Protein AF-A0A537GKS9-F1 (afdb_monomer)

Structure (mmCIF, N/CA/C/O backbone):
data_AF-A0A537GKS9-F1
#
_entry.id   AF-A0A537GKS9-F1
#
loop_
_atom_site.group_PDB
_atom_site.id
_atom_site.type_symbol
_atom_site.label_atom_id
_atom_site.label_alt_id
_atom_site.label_comp_id
_atom_site.label_asym_id
_atom_site.label_entity_id
_atom_site.label_seq_id
_atom_site.pdbx_PDB_ins_code
_atom_site.Cartn_x
_atom_site.Cartn_y
_atom_site.Cartn_z
_atom_site.occupancy
_atom_site.B_iso_or_equiv
_atom_site.auth_seq_id
_atom_site.auth_comp_id
_atom_site.auth_asym_id
_atom_site.auth_atom_id
_atom_site.pdbx_PDB_model_num
ATOM 1 N N . MET A 1 1 ? -0.050 11.194 5.364 1.00 71.31 1 MET A N 1
ATOM 2 C CA . MET A 1 1 ? 0.045 10.636 3.995 1.00 71.31 1 MET A CA 1
ATOM 3 C C . MET A 1 1 ? -0.849 9.410 3.824 1.00 71.31 1 MET A C 1
ATOM 5 O O . MET A 1 1 ? -1.676 9.419 2.926 1.00 71.31 1 MET A O 1
ATOM 9 N N . LEU A 1 2 ? -0.755 8.409 4.708 1.00 76.44 2 LEU A N 1
ATOM 10 C CA . LEU A 1 2 ? -1.527 7.162 4.614 1.00 76.44 2 LEU A CA 1
ATOM 11 C C . LEU A 1 2 ? -3.056 7.370 4.532 1.00 76.44 2 LEU A C 1
ATOM 13 O O . LEU A 1 2 ? -3.696 6.829 3.643 1.00 76.44 2 LEU A O 1
ATOM 17 N N . SER A 1 3 ? -3.635 8.266 5.338 1.00 83.12 3 SER A N 1
ATOM 18 C CA . SER A 1 3 ? -5.080 8.568 5.300 1.00 83.12 3 SER A CA 1
ATOM 19 C C . SER A 1 3 ? -5.578 9.049 3.929 1.00 83.12 3 SER A C 1
ATOM 21 O O . SER A 1 3 ? -6.712 8.774 3.547 1.00 83.12 3 SER A O 1
ATOM 23 N N . ARG A 1 4 ? -4.726 9.747 3.163 1.00 87.12 4 ARG A N 1
ATOM 24 C CA . ARG A 1 4 ? -5.060 10.207 1.808 1.00 87.12 4 ARG A CA 1
ATOM 25 C C . ARG A 1 4 ? -5.068 9.044 0.811 1.00 87.12 4 ARG A C 1
ATOM 27 O O . ARG A 1 4 ? -5.913 9.028 -0.073 1.00 87.12 4 ARG A O 1
ATOM 34 N N . LEU A 1 5 ? -4.171 8.070 0.982 1.00 86.06 5 LEU A N 1
ATOM 35 C CA . LEU A 1 5 ? -4.158 6.837 0.189 1.00 86.06 5 LEU A CA 1
ATOM 36 C C . LEU A 1 5 ? -5.400 5.987 0.460 1.00 86.06 5 LEU A C 1
ATOM 38 O O . LEU A 1 5 ? -6.036 5.548 -0.489 1.00 86.06 5 LEU A O 1
ATOM 42 N N . HIS A 1 6 ? -5.800 5.832 1.724 1.00 87.06 6 HIS A N 1
ATOM 43 C CA . HIS A 1 6 ? -7.002 5.066 2.078 1.00 87.06 6 HIS A CA 1
ATOM 44 C C . HIS A 1 6 ? -8.253 5.665 1.420 1.00 87.06 6 HIS A C 1
ATOM 46 O O . HIS A 1 6 ? -9.059 4.946 0.832 1.00 87.06 6 HIS A O 1
ATOM 52 N N . ALA A 1 7 ? -8.387 6.996 1.462 1.00 89.62 7 ALA A N 1
ATOM 53 C CA . ALA A 1 7 ? -9.486 7.693 0.800 1.00 89.62 7 ALA A CA 1
ATOM 54 C C . ALA A 1 7 ? -9.483 7.469 -0.722 1.00 89.62 7 ALA A C 1
ATOM 56 O O . ALA A 1 7 ? -10.539 7.228 -1.301 1.00 89.62 7 ALA A O 1
ATOM 57 N N . LEU A 1 8 ? -8.308 7.507 -1.359 1.00 90.12 8 LEU A N 1
ATOM 58 C CA . LEU A 1 8 ? -8.171 7.303 -2.802 1.00 90.12 8 LEU A CA 1
ATOM 59 C C . LEU A 1 8 ? -8.530 5.867 -3.216 1.00 90.12 8 LEU A C 1
ATOM 61 O O . LEU A 1 8 ? -9.278 5.666 -4.172 1.00 90.12 8 LEU A O 1
ATOM 65 N N . ILE A 1 9 ? -8.031 4.874 -2.473 1.00 88.69 9 ILE A N 1
ATOM 66 C CA . ILE A 1 9 ? -8.287 3.453 -2.736 1.00 88.69 9 ILE A CA 1
ATOM 67 C C . ILE A 1 9 ? -9.784 3.172 -2.611 1.00 88.69 9 ILE A C 1
ATOM 69 O O . ILE A 1 9 ? -10.379 2.626 -3.532 1.00 88.69 9 ILE A O 1
ATOM 73 N N . LYS A 1 10 ? -10.420 3.645 -1.535 1.00 88.69 10 LYS A N 1
ATOM 74 C CA . LYS A 1 10 ? -11.861 3.466 -1.317 1.00 88.69 10 LYS A CA 1
ATOM 75 C C . LYS A 1 10 ? -12.734 4.227 -2.320 1.00 88.69 10 LYS A C 1
ATOM 77 O O . LYS A 1 10 ? -13.835 3.785 -2.628 1.00 88.69 10 LYS A O 1
ATOM 82 N N . GLN A 1 11 ? -12.271 5.374 -2.818 1.00 92.06 11 GLN A N 1
ATOM 83 C CA . GLN A 1 11 ? -12.969 6.111 -3.875 1.00 92.06 11 GLN A CA 1
ATOM 84 C C . GLN A 1 11 ? -12.913 5.367 -5.213 1.00 92.06 11 GLN A C 1
ATOM 86 O O . GLN A 1 11 ? -13.887 5.386 -5.960 1.00 92.06 11 GLN A O 1
ATOM 91 N N . THR A 1 12 ? -11.780 4.730 -5.509 1.00 89.81 12 THR A N 1
ATOM 92 C CA . THR A 1 12 ? -11.574 3.992 -6.763 1.00 89.81 12 THR A CA 1
ATOM 93 C C . THR A 1 12 ? -12.295 2.650 -6.734 1.00 89.81 12 THR A C 1
ATOM 95 O O . THR A 1 12 ? -12.912 2.251 -7.718 1.00 89.81 12 THR A O 1
ATOM 98 N N . ASP A 1 13 ? -12.253 1.977 -5.589 1.00 88.62 13 ASP A N 1
ATOM 99 C CA . ASP A 1 13 ? -12.888 0.691 -5.366 1.00 88.62 13 ASP A CA 1
ATOM 100 C C . ASP A 1 13 ? -13.682 0.707 -4.050 1.00 88.62 13 ASP A C 1
ATOM 102 O O . ASP A 1 13 ? -13.134 0.451 -2.974 1.00 88.62 13 ASP A O 1
ATOM 106 N N . PRO A 1 14 ? -14.993 0.995 -4.106 1.00 89.44 14 PRO A N 1
ATOM 107 C CA . PRO A 1 14 ? -15.836 1.066 -2.915 1.00 89.44 14 PRO A CA 1
ATOM 108 C C . PRO A 1 14 ? -15.989 -0.265 -2.173 1.00 89.44 14 PRO A C 1
ATOM 110 O O . PRO A 1 14 ? -16.421 -0.263 -1.018 1.00 89.44 14 PRO A O 1
ATOM 113 N N . LYS A 1 15 ? -15.688 -1.391 -2.833 1.00 91.31 15 LYS A N 1
ATOM 114 C CA . LYS A 1 15 ? -15.835 -2.747 -2.284 1.00 91.31 15 LYS A CA 1
ATOM 115 C C . LYS A 1 15 ? -14.535 -3.299 -1.706 1.00 91.31 15 LYS A C 1
ATOM 117 O O . LYS A 1 15 ? -14.537 -4.413 -1.186 1.00 91.31 15 LYS A O 1
ATOM 122 N N . VAL A 1 16 ? -13.454 -2.522 -1.760 1.00 92.69 16 VAL A N 1
ATOM 123 C CA . VAL A 1 16 ? -12.171 -2.899 -1.176 1.00 92.69 16 VAL A CA 1
ATOM 124 C C . VAL A 1 16 ? -12.314 -3.266 0.301 1.00 92.69 16 VAL A C 1
ATOM 126 O O . VAL A 1 16 ? -12.892 -2.534 1.110 1.00 92.69 16 VAL A O 1
ATOM 129 N N . VAL A 1 17 ? -11.723 -4.396 0.661 1.00 92.69 17 VAL A N 1
ATOM 130 C CA . VAL A 1 17 ? -11.522 -4.819 2.040 1.00 92.69 17 VAL A CA 1
ATOM 131 C C . VAL A 1 17 ? -10.134 -4.366 2.468 1.00 92.69 17 VAL A C 1
ATOM 133 O O . VAL A 1 17 ? -9.127 -4.787 1.897 1.00 92.69 17 VAL A O 1
ATOM 136 N N . GLU A 1 18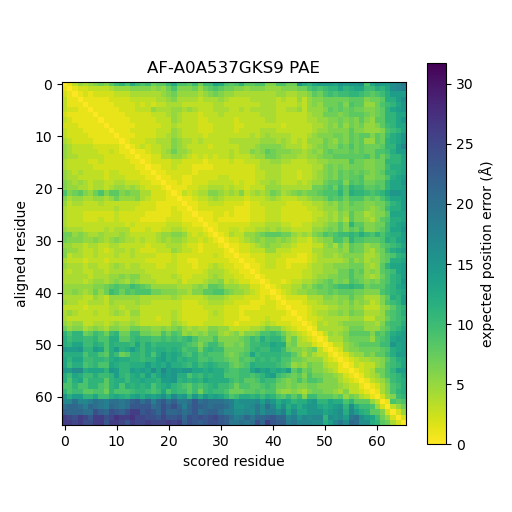 ? -10.092 -3.498 3.475 1.00 91.56 18 GLU A N 1
ATOM 137 C CA . GLU A 1 18 ? -8.864 -3.068 4.135 1.00 91.56 18 GLU A CA 1
ATOM 138 C C . GLU A 1 18 ? -8.673 -3.855 5.433 1.00 91.56 18 GLU A C 1
ATOM 140 O O . GLU A 1 18 ? -9.509 -3.806 6.336 1.00 91.56 18 GLU A O 1
ATOM 145 N N . GLU A 1 19 ? -7.547 -4.551 5.544 1.00 92.50 19 GLU A N 1
ATOM 146 C CA . GLU A 1 19 ? -7.126 -5.253 6.750 1.00 92.50 19 GLU A CA 1
ATOM 147 C C . GLU A 1 19 ? -5.794 -4.688 7.249 1.00 92.50 19 GLU A C 1
ATOM 149 O O . GLU A 1 19 ? -4.878 -4.427 6.470 1.00 92.50 19 GLU A O 1
ATOM 154 N N . LEU A 1 20 ? -5.639 -4.555 8.567 1.00 90.31 20 LEU A N 1
ATOM 155 C CA . LEU A 1 20 ? -4.353 -4.222 9.175 1.00 90.31 20 LEU A CA 1
ATOM 156 C C . LEU A 1 20 ? -3.674 -5.506 9.661 1.00 90.31 20 LEU A C 1
ATOM 158 O O . LEU A 1 20 ? -4.057 -6.066 10.689 1.00 90.31 20 LEU A O 1
ATOM 162 N N . LYS A 1 21 ? -2.642 -5.964 8.947 1.00 88.75 21 LYS A N 1
ATOM 163 C CA . LYS A 1 21 ? -1.874 -7.171 9.296 1.00 88.75 21 LYS A CA 1
ATOM 164 C C . LYS A 1 21 ? -0.435 -6.790 9.602 1.00 88.75 21 LYS A C 1
ATOM 166 O O . LYS A 1 21 ? 0.229 -6.172 8.783 1.00 88.75 21 LYS A O 1
ATOM 171 N N . TRP A 1 22 ? 0.049 -7.117 10.800 1.00 88.75 22 TRP A N 1
ATOM 172 C CA . TRP A 1 22 ? 1.435 -6.848 11.226 1.00 88.75 22 TRP A CA 1
ATOM 173 C C . TRP A 1 22 ? 1.897 -5.388 11.031 1.00 88.75 22 TRP A C 1
ATOM 175 O O . TRP A 1 22 ? 3.056 -5.143 10.716 1.00 88.75 22 TRP A O 1
ATOM 185 N N . ARG A 1 23 ? 0.996 -4.415 11.256 1.00 84.81 23 ARG A N 1
ATOM 186 C CA . ARG A 1 23 ? 1.194 -2.962 11.014 1.00 84.81 23 ARG A CA 1
ATOM 187 C C . ARG A 1 23 ? 1.281 -2.546 9.538 1.00 84.81 23 ARG A C 1
ATOM 189 O O . ARG A 1 23 ? 1.608 -1.397 9.251 1.00 84.81 23 ARG A O 1
ATOM 196 N N . THR A 1 24 ? 0.929 -3.442 8.630 1.00 89.44 24 THR A N 1
ATOM 197 C CA . THR A 1 24 ? 0.828 -3.189 7.195 1.00 89.44 24 THR A CA 1
ATOM 198 C C . THR A 1 24 ? -0.640 -3.122 6.803 1.00 89.44 24 THR A C 1
ATOM 200 O O . THR A 1 24 ? -1.426 -3.995 7.178 1.00 89.44 24 THR A O 1
ATOM 203 N N . ALA A 1 25 ? -1.012 -2.079 6.063 1.00 91.94 25 ALA A N 1
ATOM 204 C CA . ALA A 1 25 ? -2.332 -2.003 5.453 1.00 91.94 25 ALA A CA 1
ATOM 205 C C . ALA A 1 25 ? -2.374 -2.960 4.257 1.00 91.94 25 ALA A C 1
ATOM 207 O O . ALA A 1 25 ? -1.471 -2.958 3.419 1.00 91.94 25 ALA A O 1
ATOM 208 N N . VAL A 1 26 ? -3.387 -3.810 4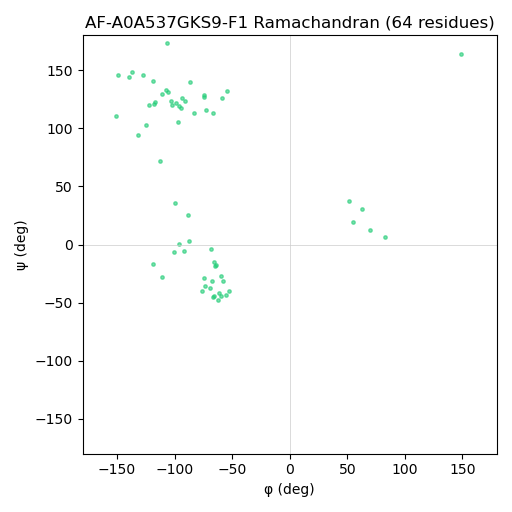.205 1.00 91.88 26 VAL A N 1
ATOM 209 C CA . VAL A 1 26 ? -3.575 -4.834 3.180 1.00 91.88 26 VAL A CA 1
ATOM 210 C C . VAL A 1 26 ? -4.922 -4.575 2.527 1.00 91.88 26 VAL A C 1
ATOM 212 O O . VAL A 1 26 ? -5.941 -4.588 3.211 1.00 91.88 26 VAL A O 1
ATOM 215 N N . TRP A 1 27 ? -4.926 -4.336 1.218 1.00 91.88 27 TRP A N 1
ATOM 216 C CA . TRP A 1 27 ? -6.141 -4.091 0.447 1.00 91.88 27 TRP A CA 1
ATOM 217 C C . TRP A 1 27 ? -6.423 -5.251 -0.497 1.00 91.88 27 TRP A C 1
ATOM 219 O O . TRP A 1 27 ? -5.552 -5.698 -1.255 1.00 91.88 27 TRP A O 1
ATOM 229 N N . SER A 1 28 ? -7.659 -5.734 -0.446 1.00 90.25 28 SER A N 1
ATOM 230 C CA . SER A 1 28 ? -8.115 -6.855 -1.256 1.00 90.25 28 SER A CA 1
ATOM 231 C C . SER A 1 28 ? -9.522 -6.633 -1.798 1.00 90.25 28 SER A C 1
ATOM 233 O O . SER A 1 28 ? -10.364 -6.039 -1.133 1.00 90.25 28 SER A O 1
ATOM 235 N N . HIS A 1 29 ? -9.768 -7.107 -3.013 1.00 89.00 29 HIS A N 1
ATOM 236 C CA . HIS A 1 29 ? -11.085 -7.195 -3.639 1.00 89.00 29 HIS A CA 1
ATOM 237 C C . HIS A 1 29 ? -11.012 -8.378 -4.599 1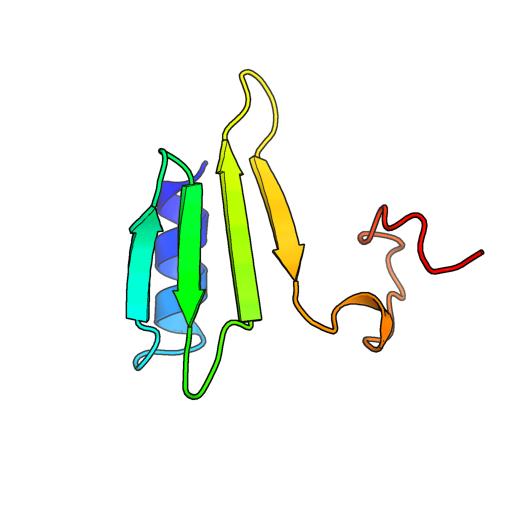.00 89.00 29 HIS A C 1
ATOM 239 O O . HIS A 1 29 ? -10.204 -8.367 -5.524 1.00 89.00 29 HIS A O 1
ATOM 245 N N . ASP A 1 30 ? -11.727 -9.456 -4.269 1.00 87.12 30 ASP A N 1
ATOM 246 C C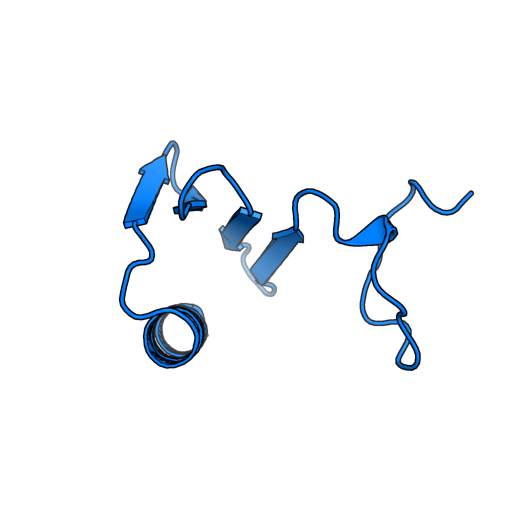A . ASP A 1 30 ? -11.613 -10.766 -4.933 1.00 87.12 30 ASP A CA 1
ATOM 247 C C . ASP A 1 30 ? -10.179 -11.346 -4.972 1.00 87.12 30 ASP A C 1
ATOM 249 O O . ASP A 1 30 ? -9.857 -12.242 -5.750 1.00 87.12 30 ASP A O 1
ATOM 253 N N . GLY A 1 31 ? -9.303 -10.851 -4.093 1.00 85.62 31 GLY A N 1
ATOM 254 C CA . GLY A 1 31 ? -7.888 -11.203 -4.025 1.00 85.62 31 GLY A CA 1
ATOM 255 C C . GLY A 1 31 ? -7.028 -10.042 -3.523 1.00 85.62 31 GLY A C 1
ATOM 256 O O . GLY A 1 31 ? -7.463 -8.893 -3.484 1.00 85.62 31 GLY A O 1
ATOM 257 N N . LEU A 1 32 ? -5.796 -10.336 -3.102 1.00 86.88 32 LEU A N 1
ATOM 258 C CA . LEU A 1 32 ? -4.837 -9.323 -2.655 1.00 86.88 32 LEU A CA 1
ATOM 259 C C . LEU A 1 32 ? -4.301 -8.534 -3.852 1.00 86.88 32 LEU A C 1
ATOM 261 O O . LEU A 1 32 ? -3.552 -9.098 -4.651 1.00 86.88 32 LEU A O 1
ATOM 265 N N . PHE A 1 33 ? -4.578 -7.232 -3.920 1.00 87.62 33 PHE A N 1
ATOM 266 C CA . PHE A 1 33 ? -4.058 -6.389 -5.001 1.00 87.62 33 PHE A CA 1
ATOM 267 C C . PHE A 1 33 ? -3.014 -5.374 -4.534 1.00 87.62 33 PHE A C 1
ATOM 269 O O . PHE A 1 33 ? -2.150 -5.007 -5.329 1.00 87.62 33 PHE A O 1
ATOM 276 N N . CYS A 1 34 ? -3.046 -4.924 -3.274 1.00 89.88 34 CYS A N 1
ATOM 277 C CA . CYS A 1 34 ? -2.102 -3.918 -2.788 1.00 89.88 34 CYS A CA 1
ATOM 278 C C . CYS A 1 34 ? -1.778 -4.072 -1.297 1.00 89.88 34 CYS A C 1
ATOM 280 O O . CYS A 1 34 ? -2.639 -4.420 -0.489 1.00 89.88 34 CYS A O 1
ATOM 282 N N . THR A 1 35 ? -0.540 -3.757 -0.917 1.00 90.88 35 THR A N 1
ATOM 283 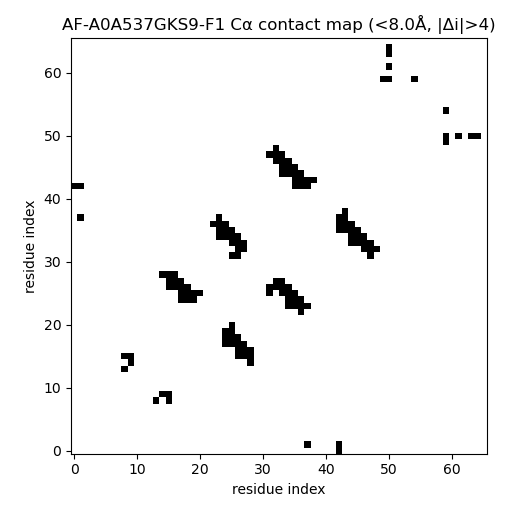C CA . THR A 1 35 ? -0.128 -3.559 0.478 1.00 90.88 35 THR A CA 1
ATOM 284 C C . THR A 1 35 ? 0.575 -2.219 0.659 1.00 90.88 35 THR A C 1
ATOM 286 O O . THR A 1 35 ? 1.273 -1.746 -0.237 1.00 90.88 35 THR A O 1
ATOM 289 N N . GLY A 1 36 ? 0.388 -1.600 1.825 1.00 90.81 36 GLY A N 1
ATOM 290 C CA . GLY A 1 36 ? 0.935 -0.296 2.187 1.00 90.81 36 GLY A CA 1
ATOM 291 C C . GLY A 1 36 ? 1.734 -0.377 3.478 1.00 90.81 36 GLY A C 1
ATOM 292 O O . GLY A 1 36 ? 1.171 -0.415 4.575 1.00 90.81 36 GLY A O 1
ATOM 293 N N . GLU A 1 37 ? 3.056 -0.380 3.346 1.00 89.81 37 GLU A N 1
ATOM 294 C CA . GLU A 1 37 ? 3.994 -0.353 4.466 1.00 89.81 37 GLU A CA 1
ATOM 295 C C . GLU A 1 37 ? 4.392 1.100 4.756 1.00 89.81 37 GLU A C 1
ATOM 297 O O . GLU A 1 37 ? 4.858 1.828 3.874 1.00 89.81 37 GLU A O 1
ATOM 302 N N . THR A 1 38 ? 4.223 1.544 6.002 1.00 87.69 38 THR A N 1
ATOM 303 C CA . THR A 1 38 ? 4.605 2.906 6.405 1.00 87.69 38 THR A CA 1
ATOM 304 C C . THR A 1 38 ? 5.996 2.900 7.031 1.00 87.69 38 THR A C 1
ATOM 306 O O . THR A 1 38 ? 6.205 2.287 8.075 1.00 87.69 38 THR A O 1
ATOM 309 N N . TYR A 1 39 ? 6.932 3.632 6.430 1.00 85.44 39 TYR A N 1
ATOM 310 C CA . TYR 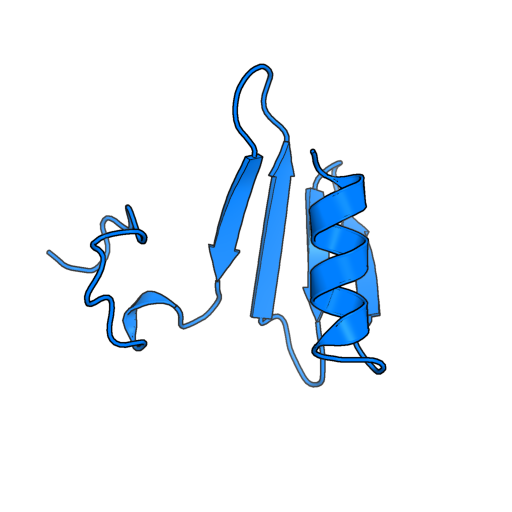A 1 39 ? 8.248 3.930 6.997 1.00 85.44 39 TYR A CA 1
ATOM 311 C C . TYR A 1 39 ? 8.313 5.387 7.462 1.00 85.44 39 TYR A C 1
ATOM 313 O O . TYR A 1 39 ? 7.414 6.187 7.208 1.00 85.44 39 TYR A O 1
ATOM 321 N N . LYS A 1 40 ? 9.417 5.755 8.124 1.00 85.56 40 LYS A N 1
ATOM 322 C CA . LYS A 1 40 ? 9.609 7.086 8.721 1.00 85.56 40 LYS A CA 1
ATOM 323 C C . LYS A 1 40 ? 9.378 8.241 7.736 1.00 85.56 40 LYS A C 1
ATOM 325 O O . LYS A 1 40 ? 8.774 9.237 8.109 1.00 85.56 40 LYS A O 1
ATOM 330 N N . ASN A 1 41 ? 9.837 8.087 6.493 1.00 86.00 41 ASN A N 1
ATOM 331 C CA . ASN A 1 41 ? 9.806 9.151 5.483 1.00 86.00 41 ASN A CA 1
ATOM 332 C C . ASN A 1 41 ? 8.975 8.799 4.245 1.00 86.00 41 ASN A C 1
ATOM 334 O O . ASN A 1 41 ? 8.643 9.680 3.458 1.00 86.00 41 ASN A O 1
ATOM 338 N N . VAL A 1 42 ? 8.679 7.517 4.041 1.00 84.62 42 VAL A N 1
ATOM 339 C CA . VAL A 1 42 ? 8.078 7.014 2.805 1.00 84.62 42 VAL A CA 1
ATOM 340 C C . VAL A 1 42 ? 6.985 6.011 3.127 1.00 84.62 42 VAL A C 1
ATOM 342 O O . VAL A 1 42 ? 7.070 5.277 4.110 1.00 84.62 42 VAL A O 1
ATOM 345 N N . VAL A 1 43 ? 5.966 5.962 2.277 1.00 85.31 43 VAL A N 1
ATOM 346 C CA . VAL A 1 43 ? 5.014 4.852 2.247 1.00 85.31 43 VAL A CA 1
ATOM 347 C C . VAL A 1 43 ? 5.410 3.986 1.065 1.00 85.31 43 VAL A C 1
ATOM 349 O O . VAL A 1 43 ? 5.443 4.469 -0.066 1.00 85.31 43 VAL A O 1
ATOM 352 N N . LYS A 1 44 ? 5.745 2.727 1.325 1.00 86.50 44 LYS A N 1
ATOM 353 C CA . LYS A 1 44 ? 6.023 1.753 0.276 1.00 86.50 44 LYS A CA 1
ATOM 354 C C . LYS A 1 44 ? 4.723 1.044 -0.056 1.00 86.50 44 LYS A C 1
ATOM 356 O O . LYS A 1 44 ? 4.099 0.458 0.826 1.00 86.50 44 LYS A O 1
ATOM 361 N N . MET A 1 45 ? 4.337 1.095 -1.322 1.00 87.88 45 MET A N 1
ATOM 362 C CA . MET A 1 45 ? 3.192 0.348 -1.823 1.0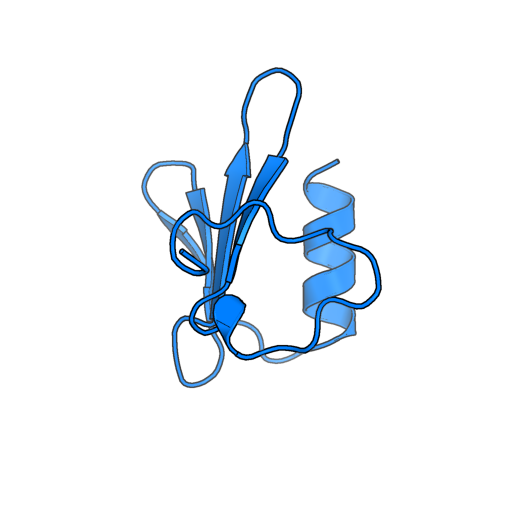0 87.88 45 MET A CA 1
ATOM 363 C C . MET A 1 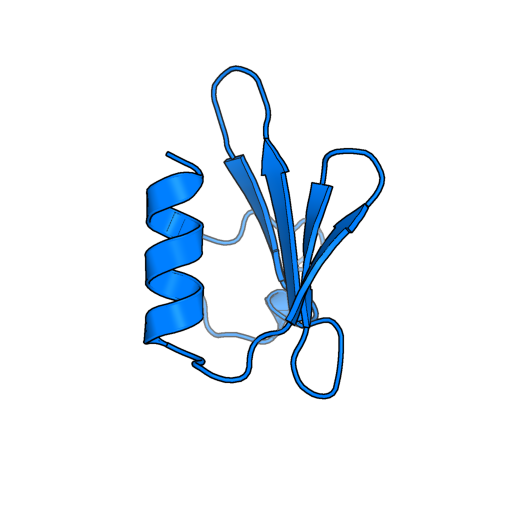45 ? 3.669 -0.805 -2.689 1.00 87.88 45 MET A C 1
ATOM 365 O O . MET A 1 45 ? 4.533 -0.621 -3.546 1.00 87.88 45 MET A O 1
ATOM 369 N N . THR A 1 46 ? 3.108 -1.985 -2.460 1.00 87.50 46 THR A N 1
ATOM 370 C CA . THR A 1 46 ? 3.385 -3.171 -3.271 1.00 87.50 46 THR A CA 1
ATOM 371 C C . THR A 1 46 ? 2.094 -3.604 -3.935 1.00 87.50 46 THR A C 1
ATOM 373 O O . THR A 1 46 ? 1.132 -3.910 -3.242 1.00 87.50 46 THR A O 1
ATOM 376 N N . PHE A 1 47 ? 2.083 -3.650 -5.266 1.00 85.88 47 PHE A N 1
ATOM 377 C CA . PHE A 1 47 ? 0.932 -4.094 -6.045 1.00 85.88 47 PHE A CA 1
ATOM 378 C C . PHE A 1 47 ? 1.159 -5.515 -6.557 1.00 85.88 47 PHE A C 1
ATOM 380 O O . PHE A 1 47 ? 2.143 -5.781 -7.256 1.00 85.88 47 PHE A O 1
ATOM 387 N N . SER A 1 48 ? 0.244 -6.426 -6.231 1.00 81.75 48 SER A N 1
ATOM 388 C CA . SER A 1 48 ? 0.249 -7.785 -6.775 1.00 81.75 48 SER A CA 1
ATOM 389 C C . SER A 1 48 ? -0.034 -7.707 -8.275 1.00 81.75 48 SER A C 1
ATOM 391 O O . SER A 1 48 ? -1.114 -7.292 -8.676 1.00 81.75 48 SER A O 1
ATOM 393 N N . GLY A 1 49 ? 0.945 -8.055 -9.112 1.00 74.19 49 GLY A N 1
ATOM 394 C CA . GLY A 1 49 ? 0.821 -7.915 -10.569 1.00 74.19 49 GLY A CA 1
ATOM 395 C C . GLY A 1 49 ? 1.116 -6.510 -11.108 1.00 74.19 49 GLY A C 1
ATOM 396 O O . GLY A 1 49 ? 0.986 -6.292 -12.306 1.00 74.19 49 GLY A O 1
ATOM 397 N N . GLY A 1 50 ? 1.579 -5.569 -10.273 1.00 70.00 50 GLY A N 1
ATOM 398 C CA . GLY A 1 50 ? 1.925 -4.213 -10.724 1.00 70.00 50 GLY A CA 1
ATOM 399 C C . GLY A 1 50 ? 3.028 -4.170 -11.788 1.00 70.00 50 GLY A C 1
ATOM 400 O O . GLY A 1 50 ? 3.024 -3.285 -12.628 1.00 70.00 50 GLY A O 1
ATOM 401 N N . ALA A 1 51 ? 3.918 -5.170 -11.817 1.00 66.12 51 ALA A N 1
ATOM 402 C CA . ALA A 1 51 ? 4.946 -5.310 -12.855 1.00 66.12 51 ALA A CA 1
ATOM 403 C C . ALA A 1 51 ? 4.376 -5.581 -14.263 1.00 66.12 51 ALA A C 1
ATOM 405 O O . ALA A 1 51 ? 5.099 -5.461 -15.245 1.00 66.12 51 ALA A O 1
ATOM 406 N N . SER A 1 52 ? 3.100 -5.969 -14.361 1.00 67.94 52 SER A N 1
ATOM 407 C CA . SER A 1 52 ? 2.395 -6.179 -15.629 1.00 67.94 52 SER A CA 1
ATOM 408 C C . SER A 1 52 ? 1.654 -4.932 -16.118 1.00 67.94 52 SER A C 1
ATOM 410 O O . SER A 1 52 ? 1.081 -4.973 -17.203 1.00 67.94 52 SER A O 1
ATOM 412 N N . LEU A 1 53 ? 1.625 -3.852 -15.330 1.00 71.12 53 LEU A N 1
ATOM 413 C CA . LEU A 1 53 ? 1.041 -2.579 -15.742 1.00 71.12 53 LEU A CA 1
ATOM 414 C C . LEU A 1 53 ? 2.086 -1.754 -16.490 1.00 71.12 53 LEU A C 1
ATOM 416 O O . LEU A 1 53 ? 3.246 -1.696 -16.079 1.00 71.12 53 LEU A O 1
ATOM 420 N N . ASP A 1 54 ? 1.656 -1.084 -17.557 1.00 70.69 54 ASP A N 1
ATOM 421 C CA . ASP A 1 54 ? 2.484 -0.081 -18.216 1.00 70.69 54 ASP A CA 1
ATOM 422 C C . ASP A 1 54 ? 2.845 1.022 -17.216 1.00 70.69 54 ASP A C 1
ATOM 424 O O . ASP A 1 54 ? 1.974 1.632 -16.590 1.00 70.69 54 ASP A O 1
ATOM 428 N N . ASP A 1 55 ? 4.144 1.282 -17.085 1.00 73.94 55 ASP A N 1
ATOM 429 C CA . ASP A 1 55 ? 4.687 2.325 -16.220 1.00 73.94 55 ASP A CA 1
ATOM 430 C C . ASP A 1 55 ? 5.334 3.444 -17.043 1.00 73.94 55 ASP A C 1
ATOM 432 O O . ASP A 1 55 ? 6.561 3.578 -17.073 1.00 73.94 55 ASP A O 1
ATOM 436 N N . PRO A 1 56 ? 4.533 4.278 -17.727 1.00 73.25 56 PRO A N 1
ATOM 437 C CA . PRO A 1 56 ? 5.061 5.355 -18.560 1.00 73.25 56 PRO A CA 1
ATOM 438 C C . PRO A 1 56 ? 5.818 6.419 -17.748 1.00 73.25 56 PRO A C 1
ATOM 440 O O . PRO A 1 56 ? 6.577 7.204 -18.310 1.00 73.25 56 PRO A O 1
ATOM 443 N N . SER A 1 57 ? 5.612 6.458 -16.430 1.00 78.19 57 SER A N 1
ATOM 444 C CA . SER A 1 57 ? 6.200 7.426 -15.500 1.00 78.19 57 SER A CA 1
ATOM 445 C C . SER A 1 57 ? 7.399 6.903 -14.702 1.00 78.19 57 SER A C 1
ATOM 447 O O . SER A 1 57 ? 8.009 7.686 -13.973 1.00 78.19 57 SER A O 1
ATOM 449 N N . GLY A 1 58 ? 7.734 5.613 -14.800 1.00 72.50 58 GLY A N 1
ATOM 450 C CA . GLY A 1 58 ? 8.803 4.995 -14.005 1.00 72.50 58 GLY A CA 1
ATOM 451 C C . GLY A 1 58 ? 8.547 5.022 -12.491 1.00 72.50 58 GLY A C 1
ATOM 452 O O . GLY A 1 58 ? 9.487 5.155 -11.706 1.00 72.50 58 GLY A O 1
ATOM 453 N N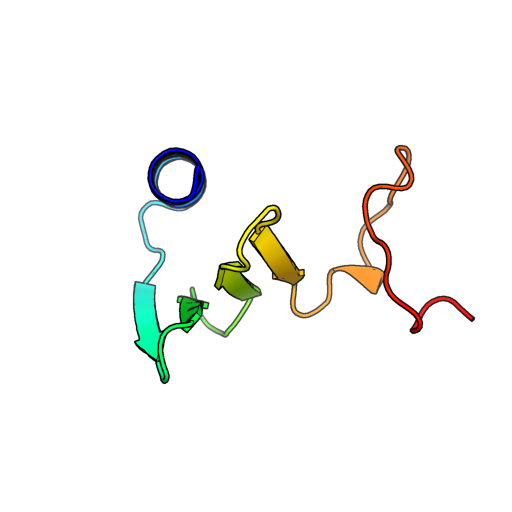 . LEU A 1 59 ? 7.281 4.972 -12.066 1.00 76.19 59 LEU A N 1
ATOM 454 C CA . LEU A 1 59 ? 6.887 5.013 -10.655 1.00 76.19 59 LEU A CA 1
ATOM 455 C C . LEU A 1 59 ? 7.174 3.694 -9.919 1.00 76.19 59 LEU A C 1
ATOM 457 O O . LEU A 1 59 ? 7.402 3.706 -8.701 1.00 76.19 59 LEU A O 1
ATOM 461 N N . PHE A 1 60 ? 7.160 2.556 -10.614 1.00 73.31 60 PHE A N 1
ATOM 462 C CA . PHE A 1 60 ? 7.394 1.252 -10.006 1.00 73.31 60 PHE A CA 1
ATOM 463 C C . PHE A 1 60 ? 8.893 0.973 -9.884 1.00 73.31 60 PHE A C 1
ATOM 465 O O . PHE A 1 60 ? 9.608 0.732 -10.848 1.00 73.31 60 PHE A O 1
ATOM 472 N N . ASN A 1 61 ? 9.368 0.915 -8.641 1.00 67.81 61 ASN A N 1
ATOM 473 C CA . ASN A 1 61 ? 10.765 0.617 -8.312 1.00 67.81 61 ASN A CA 1
ATOM 474 C C . ASN A 1 61 ? 11.035 -0.899 -8.168 1.00 67.81 61 ASN A C 1
ATOM 476 O O . ASN A 1 61 ? 11.907 -1.317 -7.404 1.00 67.81 61 ASN A O 1
ATOM 480 N N . SER A 1 62 ? 10.243 -1.754 -8.822 1.00 59.12 62 SER A N 1
ATOM 481 C CA . SER A 1 62 ? 10.310 -3.209 -8.645 1.00 59.12 62 SER A CA 1
ATOM 482 C C . SER A 1 62 ? 11.536 -3.834 -9.317 1.00 59.12 62 SER A C 1
ATOM 484 O O . SER A 1 62 ? 11.724 -3.725 -10.523 1.00 59.12 62 SER A O 1
ATOM 486 N N . SER A 1 63 ? 12.307 -4.615 -8.551 1.00 51.91 63 SER A N 1
ATOM 487 C CA . SER A 1 63 ? 13.458 -5.400 -9.031 1.00 51.91 63 SER A CA 1
ATOM 488 C C . SER A 1 63 ? 13.099 -6.573 -9.956 1.00 51.91 63 SER A C 1
ATOM 490 O O . SER A 1 63 ? 13.997 -7.249 -10.446 1.00 51.91 63 SER A O 1
ATOM 492 N N . ARG A 1 64 ? 11.804 -6.837 -10.186 1.00 48.38 64 ARG A N 1
ATOM 493 C CA . ARG A 1 64 ? 11.302 -7.948 -11.014 1.00 48.38 64 ARG A CA 1
ATOM 494 C C . ARG A 1 64 ? 11.172 -7.604 -12.509 1.00 48.38 64 ARG A C 1
ATOM 496 O O . ARG A 1 64 ? 10.766 -8.465 -13.274 1.00 48.38 64 ARG A O 1
ATOM 503 N N . ASN A 1 65 ? 11.567 -6.391 -12.909 1.00 40.66 65 ASN A N 1
ATOM 504 C CA . ASN A 1 65 ? 11.740 -5.978 -14.310 1.00 40.66 65 ASN A CA 1
ATOM 505 C C . ASN A 1 65 ? 13.221 -6.016 -14.747 1.00 40.66 65 ASN A C 1
ATOM 507 O O . ASN A 1 65 ? 13.669 -5.153 -15.501 1.00 40.66 65 ASN A O 1
ATOM 511 N N . ARG A 1 66 ? 13.998 -6.986 -14.250 1.00 42.22 66 ARG A N 1
ATOM 512 C CA . ARG A 1 66 ? 15.353 -7.267 -14.740 1.00 42.22 66 ARG A CA 1
ATOM 513 C C . ARG A 1 66 ? 15.434 -8.673 -15.307 1.00 42.22 66 ARG A C 1
ATOM 515 O O . ARG A 1 66 ? 14.826 -9.571 -14.683 1.00 42.22 66 ARG A O 1
#

Radius of gyration: 12.38 Å; Cα contacts (8 Å, |Δi|>4): 69; chains: 1; bounding box: 31×22×30 Å

Foldseek 3Di:
DVVVVVVVVCVVPVQWDWDQDPNKTFTDDPGTAWIWDDDPPDIDMDGDCVVVDDDPPPPDPDPVVD

Nearest PDB structures (foldseek):
  2oc6-assembly2_B  TM=8.376E-01  e=3.550E-02  Bacillus subtilis

Solvent-accessible surface area (backbone atoms only — not comparable to full-atom values): 4239 Å² total; per-residue (Å²): 114,67,71,59,50,54,54,50,50,43,69,76,37,79,76,54,44,78,44,81,54,97,84,24,41,36,36,28,64,104,47,74,42,37,35,42,41,74,54,99,89,47,73,50,72,48,49,63,69,49,89,77,51,89,60,94,79,67,77,75,87,62,82,83,83,112

Sequence (66 aa):
MLSRLHALIKQTDPKVVEELKWRTAVWSHDGLFCTGETYKNVVKMTFSGGASLDDPSGLFNSSRNR

pLDDT: mean 81.76, std 12.13, range [40.66, 92.69]

Mean predicted aligned error: 6.38 Å

Secondary structure (DSSP, 8-state):
-HHHHHHHHHHH-TTPEEEEETTEEEEESSSEEEEEEE-SS-EEEEETTGGGS--TT-----TT--